Protein AF-A0A955K561-F1 (afdb_monomer)

Nearest PDB structures (foldseek):
  7ka0-assembly1_A  TM=3.454E-01  e=7.885E-04  Mycobacterium tuberculosis H37Rv
  5fwl-assembly1_E  TM=3.021E-01  e=1.052E+00  Homo sapiens
  9cc9-assembly1_L  TM=2.787E-01  e=7.084E+00  Nicotiana benthamiana

Secondary structure (DSSP, 8-state):
---SSHHHHHHHHHHHHHHHH-S-GGGGGG-HHHHHHHHHTTTS-HHHHHHHHHHHHHHHHHHHHHHHHHHHHHH-PPP--TT-SS-TTSPPPPPPPTT-----HHHHHHHHHHHHHHHTT----PPPSS--HHHHTGGGT--TT-TT-

Mean predicted aligned error: 16.38 Å

Solvent-accessible surface area (backbone atoms only — not comparable to full-atom values): 9621 Å² total; per-residue (Å²): 135,85,62,90,48,69,67,60,44,51,53,52,54,53,54,54,56,47,52,77,72,44,90,60,51,75,55,61,84,70,32,66,71,62,51,51,57,62,59,49,52,78,76,49,56,81,86,52,38,62,59,54,52,51,54,52,50,49,51,53,49,51,55,49,49,55,44,51,58,53,48,54,62,66,64,63,59,71,80,81,62,87,80,51,95,62,71,88,88,55,83,76,80,75,76,82,58,89,84,72,77,81,78,58,70,68,58,55,51,51,52,53,54,49,53,58,45,42,75,73,72,51,82,91,81,88,76,73,93,78,76,56,69,49,79,74,27,54,75,72,74,44,59,94,88,40,89,88,108

Radius of gyration: 37.67 Å; Cα contacts (8 Å, |Δi|>4): 48; chains: 1; bounding box: 82×28×82 Å

Sequence (149 aa):
MSYTNKDIARVAQELKRDLETATDKRSILKDVRLKGLFDQIKTIDPSERSIFGKELNSLKQELAQIIEESVDTAQALGPIDITAPWADNASLPGFLPASQSSLHPITQEIERISEIFYKMGFVVEDAPEIDDDYHMFTSLNFPDGHPAR

Foldseek 3Di:
DDQPDPLLVVVLVVLVVVCVVDPDLVCSLVDPSLVVLVVCLVVDDPVCSVSSVVSSVVSSVVSVVVVVVVVVVVVVPDPPPPVPPDDPPDDDPDDDPPPDDDDDPVVVVVVVVQVVVVVVVDDDDDDDPDDDPCVVAVVVPHDPPRPVD

Structure (mmCIF, N/CA/C/O backbone):
data_AF-A0A955K561-F1
#
_entry.id   AF-A0A955K561-F1
#
loop_
_atom_site.group_PDB
_atom_site.id
_atom_site.type_symbol
_atom_site.label_atom_id
_atom_site.label_alt_id
_atom_site.label_comp_id
_atom_site.label_asym_id
_atom_site.label_entity_id
_atom_site.label_seq_id
_atom_site.pdbx_PDB_ins_code
_atom_site.Cartn_x
_atom_site.Cartn_y
_atom_site.Cartn_z
_atom_site.occupancy
_atom_site.B_iso_or_equiv
_atom_site.auth_seq_id
_atom_site.auth_comp_id
_atom_site.auth_asym_id
_atom_site.auth_atom_id
_atom_site.pdbx_PDB_model_num
ATOM 1 N N . MET A 1 1 ? -32.923 0.016 42.890 1.00 52.41 1 MET A N 1
ATOM 2 C CA . MET A 1 1 ? -34.194 0.747 43.096 1.00 52.41 1 MET A CA 1
ATOM 3 C C . MET A 1 1 ? -35.251 0.161 42.174 1.00 52.41 1 MET A C 1
ATOM 5 O O . MET A 1 1 ? -34.899 -0.263 41.082 1.00 52.41 1 MET A O 1
ATOM 9 N N . SER A 1 2 ? -36.507 0.082 42.615 1.00 56.22 2 SER A N 1
ATOM 10 C CA . SER A 1 2 ? -37.617 -0.367 41.766 1.00 56.22 2 SER A CA 1
ATOM 11 C C . SER A 1 2 ? -38.224 0.858 41.091 1.00 56.22 2 SER A C 1
ATOM 13 O O . SER A 1 2 ? -38.761 1.713 41.787 1.00 56.22 2 SER A O 1
ATOM 15 N N . TYR A 1 3 ? -38.112 0.965 39.769 1.00 72.12 3 TYR A N 1
ATOM 16 C CA . TYR A 1 3 ? -38.813 2.002 39.009 1.00 72.12 3 TYR A CA 1
ATOM 17 C C . TYR A 1 3 ? -40.285 1.597 38.877 1.00 72.12 3 TYR A C 1
ATOM 19 O O . TYR A 1 3 ? -40.580 0.439 38.573 1.00 72.12 3 TYR A O 1
ATOM 27 N N . THR A 1 4 ? -41.208 2.525 39.120 1.00 68.31 4 THR A N 1
ATOM 28 C CA . THR A 1 4 ? -42.652 2.263 39.013 1.00 68.31 4 THR A CA 1
ATOM 29 C C . THR A 1 4 ? -43.067 2.178 37.545 1.00 68.31 4 THR A C 1
ATOM 31 O O . THR A 1 4 ? -43.956 1.405 37.183 1.00 68.31 4 THR A O 1
ATOM 34 N N . ASN A 1 5 ? -42.387 2.930 36.674 1.00 75.12 5 ASN A N 1
ATOM 35 C CA . ASN A 1 5 ? -42.622 2.909 35.239 1.00 75.12 5 ASN A CA 1
ATOM 36 C C . ASN A 1 5 ? -41.772 1.836 34.523 1.00 75.12 5 ASN A C 1
ATOM 38 O O . ASN A 1 5 ? -40.539 1.826 34.602 1.00 75.12 5 ASN A O 1
ATOM 42 N N . LYS A 1 6 ? -42.441 0.948 33.773 1.00 77.31 6 LYS A N 1
ATOM 43 C CA . LYS A 1 6 ? -41.812 -0.154 33.022 1.00 77.31 6 LYS A CA 1
ATOM 44 C C . LYS A 1 6 ? -40.847 0.330 31.935 1.00 77.31 6 LYS A C 1
ATOM 46 O O . LYS A 1 6 ? -39.846 -0.338 31.683 1.00 77.31 6 LYS A O 1
ATOM 51 N N . ASP A 1 7 ? -41.112 1.482 31.322 1.00 78.44 7 ASP A N 1
ATOM 52 C CA . ASP A 1 7 ? -40.250 2.035 30.276 1.00 78.44 7 ASP A CA 1
ATOM 53 C C . ASP A 1 7 ? -38.947 2.594 30.850 1.00 78.44 7 ASP A C 1
ATOM 55 O O . ASP A 1 7 ? -37.875 2.324 30.306 1.00 78.44 7 ASP A O 1
ATOM 59 N N . ILE A 1 8 ? -39.020 3.277 31.999 1.00 77.81 8 ILE A N 1
ATOM 60 C CA . ILE A 1 8 ? -37.830 3.739 32.729 1.00 77.81 8 ILE A CA 1
ATOM 61 C C . ILE A 1 8 ? -36.999 2.535 33.185 1.00 77.81 8 ILE A C 1
ATOM 63 O O . ILE A 1 8 ? -35.784 2.537 33.009 1.00 77.81 8 ILE A O 1
ATOM 67 N N . ALA A 1 9 ? -37.639 1.479 33.702 1.00 79.94 9 ALA A N 1
ATOM 68 C CA . ALA A 1 9 ? -36.943 0.268 34.137 1.00 79.94 9 ALA A CA 1
ATOM 69 C C . ALA A 1 9 ? -36.173 -0.421 32.998 1.00 79.94 9 ALA A C 1
ATOM 71 O O . ALA A 1 9 ? -35.024 -0.824 33.187 1.00 79.94 9 ALA A O 1
ATOM 72 N N . ARG A 1 10 ? -36.788 -0.530 31.813 1.00 84.12 10 ARG A N 1
ATOM 73 C CA . ARG A 1 10 ? -36.155 -1.128 30.631 1.00 84.12 10 ARG A CA 1
ATOM 74 C C . ARG A 1 10 ? -34.951 -0.310 30.170 1.00 84.12 10 ARG A C 1
ATOM 76 O O . ARG A 1 10 ? -33.861 -0.855 30.031 1.00 84.12 10 ARG A O 1
ATOM 83 N N . VAL A 1 11 ? -35.133 1.000 29.988 1.00 83.44 11 VAL A N 1
ATOM 84 C CA . VAL A 1 11 ? -34.051 1.890 29.537 1.00 83.44 11 VAL A CA 1
ATOM 85 C C . VAL A 1 11 ? -32.920 1.937 30.568 1.00 83.44 11 VAL A C 1
ATOM 87 O O . VAL A 1 11 ? -31.752 1.936 30.193 1.00 83.44 11 VAL A O 1
ATOM 90 N N . ALA A 1 12 ? -33.234 1.898 31.864 1.00 83.31 12 ALA A N 1
ATOM 91 C CA . ALA A 1 12 ? -32.231 1.826 32.921 1.00 83.31 12 ALA A CA 1
ATOM 92 C C . ALA A 1 12 ? -31.366 0.560 32.831 1.00 83.31 12 ALA A 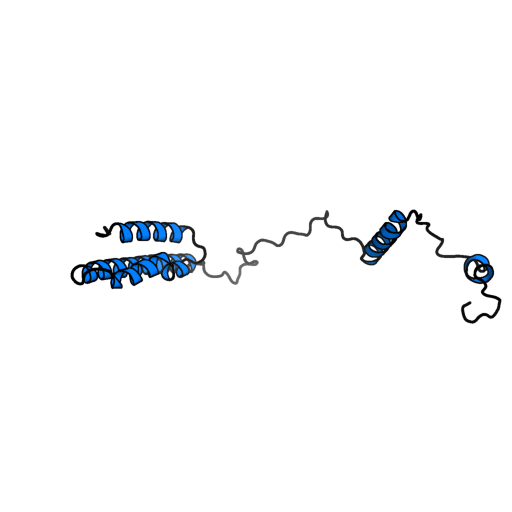C 1
ATOM 94 O O . ALA A 1 12 ? -30.151 0.644 32.996 1.00 83.31 12 ALA A O 1
ATOM 95 N N . GLN A 1 13 ? -31.963 -0.606 32.565 1.00 83.38 13 GLN A N 1
ATOM 96 C CA . GLN A 1 13 ? -31.214 -1.857 32.401 1.00 83.38 13 GLN A CA 1
ATOM 97 C C . GLN A 1 13 ? -30.333 -1.842 31.150 1.00 83.38 13 GLN A C 1
ATOM 99 O O . GLN A 1 13 ? -29.175 -2.249 31.216 1.00 83.38 13 GLN A O 1
ATOM 104 N N . GLU A 1 14 ? -30.851 -1.340 30.030 1.00 84.56 14 GLU A N 1
ATOM 105 C CA . GLU A 1 14 ? -30.087 -1.226 28.785 1.00 84.56 14 GLU A CA 1
ATOM 106 C C . GLU A 1 14 ? -28.887 -0.283 28.941 1.00 84.56 14 GLU A C 1
ATOM 108 O O . GLU A 1 14 ? -27.768 -0.662 28.607 1.00 84.56 14 GLU A O 1
ATOM 113 N N . LEU A 1 15 ? -29.086 0.906 29.522 1.00 84.75 15 LEU A N 1
ATOM 114 C CA . LEU A 1 15 ? -28.003 1.871 29.737 1.00 84.75 15 LEU A CA 1
ATOM 115 C C . LEU A 1 15 ? -26.950 1.357 30.730 1.00 84.75 15 LEU A C 1
ATOM 117 O O . LEU A 1 15 ? -25.766 1.633 30.552 1.00 84.75 15 LEU A O 1
ATOM 121 N N . LYS A 1 16 ? -27.353 0.587 31.751 1.00 83.38 16 LYS A N 1
ATOM 122 C CA . LYS A 1 16 ? -26.413 -0.060 32.683 1.00 83.38 16 LYS A CA 1
ATOM 123 C C . LYS A 1 16 ? -25.588 -1.153 32.009 1.00 83.38 16 LYS A C 1
ATOM 125 O O . LYS A 1 16 ? -24.395 -1.236 32.267 1.00 83.38 16 LYS A O 1
ATOM 130 N N . ARG A 1 17 ? -26.182 -1.941 31.109 1.00 83.50 17 ARG A N 1
ATOM 131 C CA . ARG A 1 17 ? -25.435 -2.925 30.311 1.00 83.50 17 ARG A CA 1
ATOM 132 C C . ARG A 1 17 ? -24.446 -2.240 29.369 1.00 83.50 17 ARG A C 1
ATOM 134 O O . ARG A 1 17 ? -23.301 -2.659 29.242 1.00 83.50 17 ARG A O 1
ATOM 141 N N . ASP A 1 18 ? -24.875 -1.159 28.729 1.00 82.25 18 ASP A N 1
ATOM 142 C CA . ASP A 1 18 ? -24.022 -0.437 27.791 1.00 82.25 18 ASP A CA 1
ATOM 143 C C . ASP A 1 18 ? -22.863 0.277 28.521 1.00 82.25 18 ASP A C 1
ATOM 145 O O . ASP A 1 18 ? -21.759 0.340 27.980 1.00 82.25 18 ASP A O 1
ATOM 149 N N . LEU A 1 19 ? -23.052 0.698 29.784 1.00 81.19 19 LEU A N 1
ATOM 150 C CA . LEU A 1 19 ? -21.989 1.222 30.664 1.00 81.19 19 LEU A CA 1
ATOM 151 C C . LEU A 1 19 ? -20.835 0.235 30.897 1.00 81.19 19 LEU A C 1
ATOM 153 O O . LEU A 1 19 ? -19.699 0.677 31.078 1.00 81.19 19 LEU A O 1
ATOM 157 N N . GLU A 1 20 ? -21.095 -1.074 30.890 1.00 77.31 20 GLU A N 1
ATOM 158 C CA . GLU A 1 20 ? -20.058 -2.099 31.081 1.00 77.31 20 GLU A CA 1
ATOM 159 C C . GLU A 1 20 ? -19.165 -2.258 29.844 1.00 77.31 20 GLU A C 1
ATOM 161 O O . GLU A 1 20 ? -17.981 -2.564 29.968 1.00 77.31 20 GLU A O 1
ATOM 166 N N . THR A 1 21 ? -19.716 -2.018 28.651 1.00 76.75 21 THR A N 1
ATOM 167 C CA . THR A 1 21 ? -19.030 -2.256 27.366 1.00 76.75 21 THR A CA 1
ATOM 168 C C . THR A 1 21 ? -18.479 -0.992 26.702 1.00 76.75 21 THR A C 1
ATOM 170 O O . THR A 1 21 ? -17.636 -1.083 25.809 1.00 76.75 21 THR A O 1
ATOM 173 N N . ALA A 1 22 ? -18.944 0.192 27.108 1.00 73.69 22 ALA A N 1
ATOM 174 C CA . ALA A 1 22 ? -18.592 1.449 26.460 1.00 73.69 22 ALA A CA 1
ATOM 175 C C . ALA A 1 22 ? -17.157 1.903 26.773 1.00 73.69 22 ALA A C 1
ATOM 177 O O . ALA A 1 22 ? -16.750 2.006 27.931 1.00 73.69 22 ALA A O 1
ATOM 178 N N . THR A 1 23 ? -16.422 2.270 25.721 1.00 66.69 23 THR A N 1
ATOM 179 C CA . THR A 1 23 ? -15.077 2.865 25.802 1.00 66.69 23 THR A CA 1
ATOM 180 C C . THR A 1 23 ? -15.098 4.284 26.372 1.00 66.69 23 THR A C 1
ATOM 182 O O . THR A 1 23 ? -14.219 4.645 27.147 1.00 66.69 23 THR A O 1
ATOM 185 N N . ASP A 1 24 ? -16.124 5.077 26.045 1.00 77.69 24 ASP A N 1
ATOM 186 C CA . ASP A 1 24 ? -16.377 6.390 26.646 1.00 77.69 24 ASP A CA 1
ATOM 187 C C . ASP A 1 24 ? -17.670 6.362 27.471 1.00 77.69 24 ASP A C 1
ATOM 189 O O . ASP A 1 24 ? -18.764 6.667 26.985 1.00 77.69 24 ASP A O 1
ATOM 193 N N . LYS A 1 25 ? -17.543 6.000 28.752 1.00 78.12 25 LYS A N 1
ATOM 194 C CA . LYS A 1 25 ? -18.669 5.893 29.696 1.00 78.12 25 LYS A CA 1
ATOM 195 C C . LYS A 1 25 ? -19.421 7.217 29.891 1.00 78.12 25 LYS A C 1
ATOM 197 O O . LYS A 1 25 ? -20.608 7.205 30.209 1.00 78.12 25 LYS A O 1
ATOM 202 N N . ARG A 1 26 ? -18.789 8.374 29.635 1.00 79.38 26 ARG A N 1
ATOM 203 C CA . ARG A 1 26 ? -19.431 9.701 29.758 1.00 79.38 26 ARG A CA 1
ATOM 204 C C . ARG A 1 26 ? -20.458 9.970 28.656 1.00 79.38 26 ARG A C 1
ATOM 206 O O . ARG A 1 26 ? -21.361 10.789 28.849 1.00 79.38 26 ARG A O 1
ATOM 213 N N . SER A 1 27 ? -20.348 9.290 27.515 1.00 81.06 27 SER A N 1
ATOM 214 C CA . SER A 1 27 ? -21.272 9.444 26.382 1.00 81.06 27 SER A CA 1
ATOM 215 C C . SER A 1 27 ? -22.705 8.993 26.706 1.00 81.06 27 SER A C 1
ATOM 217 O O . SER A 1 27 ? -23.662 9.532 26.147 1.00 81.06 27 SER A O 1
ATOM 219 N N . ILE A 1 28 ? -22.871 8.105 27.690 1.00 83.75 28 ILE A N 1
ATOM 220 C CA . ILE A 1 28 ? -24.153 7.496 28.070 1.00 83.75 28 ILE A CA 1
ATOM 221 C C . ILE A 1 28 ? -25.121 8.510 28.699 1.00 83.75 28 ILE A C 1
ATOM 223 O O . ILE A 1 28 ? -26.331 8.427 28.500 1.00 83.75 28 ILE A O 1
ATOM 227 N N . LEU A 1 29 ? -24.615 9.565 29.348 1.00 83.25 29 LEU A N 1
ATOM 228 C CA . LEU A 1 29 ? -25.455 10.672 29.837 1.00 83.25 29 LEU A CA 1
ATOM 229 C C . LEU A 1 29 ? -26.064 11.518 28.705 1.00 83.25 29 LEU A C 1
ATOM 231 O O . LEU A 1 29 ? -26.989 12.297 28.942 1.00 83.25 29 LEU A O 1
ATOM 235 N N . LYS A 1 30 ? -25.536 11.402 27.481 1.00 82.38 30 LYS A N 1
ATOM 236 C CA . LYS A 1 30 ? -26.017 12.111 26.286 1.00 82.38 30 LYS A CA 1
ATOM 237 C C . LYS A 1 30 ? -26.818 11.207 25.346 1.00 82.38 30 LYS A C 1
ATOM 239 O O . LYS A 1 30 ? -27.228 11.692 24.287 1.00 82.38 30 LYS A O 1
ATOM 244 N N . ASP A 1 31 ? -27.046 9.950 25.732 1.00 86.06 31 ASP A N 1
ATOM 245 C CA . ASP A 1 31 ? -27.712 8.940 24.916 1.00 86.06 31 ASP A CA 1
ATOM 246 C C . ASP A 1 31 ? -29.124 9.385 24.497 1.00 86.06 31 ASP A C 1
ATOM 248 O O . ASP A 1 31 ? -29.868 10.029 25.247 1.00 86.06 31 ASP A O 1
ATOM 252 N N . VAL A 1 32 ? -29.486 9.039 23.263 1.00 85.62 32 VAL A N 1
ATOM 253 C CA . VAL A 1 32 ? -30.776 9.361 22.647 1.00 85.62 32 VAL A CA 1
ATOM 254 C C . VAL A 1 32 ? -31.933 8.747 23.440 1.00 85.62 32 VAL A C 1
ATOM 256 O O . VAL A 1 32 ? -32.974 9.385 23.578 1.00 85.62 32 VAL A O 1
ATOM 259 N N . ARG A 1 33 ? -31.745 7.560 24.029 1.00 85.06 33 ARG A N 1
ATOM 260 C CA . ARG A 1 33 ? -32.762 6.869 24.838 1.00 85.06 33 ARG A CA 1
ATOM 261 C C . ARG A 1 33 ? -33.093 7.637 26.116 1.00 85.06 33 ARG A C 1
ATOM 263 O O . ARG A 1 33 ? -34.265 7.801 26.446 1.00 85.06 33 ARG A O 1
ATOM 270 N N . LEU A 1 34 ? -32.076 8.179 26.792 1.00 84.44 34 LEU A N 1
ATOM 271 C CA . LEU A 1 34 ? -32.266 9.009 27.984 1.00 84.44 34 LEU A CA 1
ATOM 272 C C . LEU A 1 34 ? -32.978 10.323 27.627 1.00 84.44 34 LEU A C 1
ATOM 274 O O . LEU A 1 34 ? -33.917 10.724 28.312 1.00 84.44 34 LEU A O 1
ATOM 278 N N . LYS A 1 35 ? -32.575 10.978 26.530 1.00 85.12 35 LYS A N 1
ATOM 279 C CA . LYS A 1 35 ? -33.238 12.200 26.039 1.00 85.12 35 LYS A CA 1
ATOM 280 C C . LYS A 1 35 ? -34.694 11.953 25.645 1.00 85.12 35 LYS A C 1
ATOM 282 O O . LYS A 1 35 ? -35.549 12.765 25.983 1.00 85.12 35 LYS A O 1
ATOM 287 N N . GLY A 1 36 ? -34.978 10.812 25.018 1.00 84.38 36 GLY A N 1
ATOM 288 C CA . GLY A 1 36 ? -36.335 10.401 24.661 1.00 84.38 36 GLY A CA 1
ATOM 289 C C . GLY A 1 36 ? -37.269 10.326 25.871 1.00 84.38 36 GLY A C 1
ATOM 290 O O . GLY A 1 36 ? -38.403 10.790 25.790 1.00 84.38 36 GLY A O 1
ATOM 291 N N . LEU A 1 37 ? -36.782 9.843 27.021 1.00 83.06 37 LEU A N 1
ATOM 292 C CA . LEU A 1 37 ? -37.555 9.844 28.270 1.00 83.06 37 LEU A CA 1
ATOM 293 C C . LEU A 1 37 ? -37.819 11.264 28.801 1.00 83.06 37 LEU A C 1
ATOM 295 O O . LEU A 1 37 ? -38.909 11.536 29.299 1.00 83.06 37 LEU A O 1
ATOM 299 N N . PHE A 1 38 ? -36.864 12.193 28.666 1.00 82.88 38 PHE A N 1
ATOM 300 C CA . PHE A 1 38 ? -37.083 13.599 29.041 1.00 82.88 38 PHE A CA 1
ATOM 301 C C . PHE A 1 38 ? -38.120 14.285 28.144 1.00 82.88 38 PHE A C 1
ATOM 303 O O . PHE A 1 38 ? -38.914 15.089 28.632 1.00 82.88 38 PHE A O 1
ATOM 310 N N . ASP A 1 39 ? -38.154 13.961 26.851 1.00 83.62 39 ASP A N 1
ATOM 311 C CA . ASP A 1 39 ? -39.142 14.524 25.929 1.00 83.62 39 ASP A CA 1
ATOM 312 C C . ASP A 1 39 ? -40.562 13.993 26.176 1.00 83.62 39 ASP A C 1
ATOM 314 O O . ASP A 1 39 ? -41.527 14.751 26.043 1.00 83.62 39 ASP A O 1
ATOM 318 N N . GLN A 1 40 ? -40.699 12.747 26.642 1.00 81.88 40 GLN A N 1
ATOM 319 C CA . GLN A 1 40 ? -41.98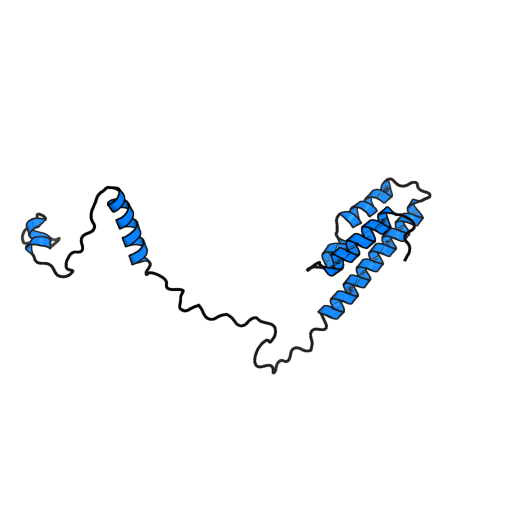7 12.155 27.031 1.00 81.88 40 GLN A CA 1
ATOM 320 C C . GLN A 1 40 ? -42.649 12.851 28.233 1.00 81.88 40 GLN A C 1
ATOM 322 O O . GLN A 1 40 ? -43.864 12.768 28.402 1.00 81.88 40 GLN A O 1
ATOM 327 N N . ILE A 1 41 ? -41.908 13.625 29.035 1.00 79.44 41 ILE A N 1
ATOM 328 C CA . ILE A 1 41 ? -42.487 14.413 30.141 1.00 79.44 41 ILE A CA 1
ATOM 329 C C . ILE A 1 41 ? -43.549 15.401 29.631 1.00 79.44 41 ILE A C 1
ATOM 331 O O . ILE A 1 41 ? -44.530 15.675 30.325 1.00 79.44 41 ILE A O 1
ATOM 335 N N . LYS A 1 42 ? -43.393 15.913 28.402 1.00 79.06 42 LYS A N 1
ATOM 336 C CA . LYS A 1 42 ? -44.322 16.880 27.793 1.00 79.06 42 LYS A CA 1
ATOM 337 C C . LYS A 1 42 ? -45.700 16.270 27.512 1.00 79.06 42 LYS A C 1
ATOM 339 O O . LYS A 1 42 ? -46.688 17.001 27.497 1.00 79.06 42 LYS A O 1
ATOM 344 N N . THR A 1 43 ? -45.768 14.954 27.310 1.00 78.00 43 THR A N 1
ATOM 345 C CA . THR A 1 43 ? -46.978 14.226 26.896 1.00 78.00 43 THR A CA 1
ATOM 346 C C . THR A 1 43 ? -47.718 13.543 28.047 1.00 78.00 43 THR A C 1
ATOM 348 O O . THR A 1 43 ? -48.851 13.120 27.858 1.00 78.00 43 THR A O 1
ATOM 351 N N . ILE A 1 44 ? -47.108 13.443 29.233 1.00 79.25 44 ILE A N 1
ATOM 352 C CA . ILE A 1 44 ? -47.704 12.797 30.417 1.00 79.25 44 ILE A CA 1
ATOM 353 C C . ILE A 1 44 ? -48.724 13.733 31.089 1.00 79.25 44 ILE A C 1
ATOM 355 O O . ILE A 1 44 ? -48.601 14.957 30.990 1.00 79.25 44 ILE A O 1
ATOM 359 N N . ASP A 1 45 ? -49.724 13.172 31.771 1.00 77.75 45 ASP A N 1
ATOM 360 C CA . ASP A 1 45 ? -50.732 13.918 32.531 1.00 77.75 45 ASP A CA 1
ATOM 361 C C . ASP A 1 45 ? -50.101 14.686 33.719 1.00 77.75 45 ASP A C 1
ATOM 363 O O . ASP A 1 45 ? -49.171 14.175 34.355 1.00 77.75 45 ASP A O 1
ATOM 367 N N . PRO A 1 46 ? -50.557 15.911 34.058 1.00 74.56 46 PRO A N 1
ATOM 368 C CA . PRO A 1 46 ? -49.990 16.710 35.150 1.00 74.56 46 PRO A CA 1
ATOM 369 C C . PRO A 1 46 ? -49.859 15.980 36.494 1.00 74.56 46 PRO A C 1
ATOM 371 O O . PRO A 1 46 ? -48.927 16.269 37.247 1.00 74.56 46 PRO A O 1
ATOM 374 N N . SER A 1 47 ? -50.758 15.034 36.778 1.00 76.25 47 SER A N 1
ATOM 375 C CA . SER A 1 47 ? -50.753 14.228 38.005 1.00 76.25 47 SER A CA 1
ATOM 376 C C . SER A 1 47 ? -49.567 13.250 38.091 1.00 76.25 47 SER A C 1
ATOM 378 O O . SER A 1 47 ? -48.988 13.068 39.162 1.00 76.25 47 SER A O 1
ATOM 380 N N . GLU A 1 48 ? -49.135 12.688 36.961 1.00 77.62 48 GLU A N 1
ATOM 381 C CA . GLU A 1 48 ? -48.078 11.669 36.887 1.00 77.62 48 GLU A CA 1
ATOM 382 C C . GLU A 1 48 ? -46.695 12.257 36.557 1.00 77.62 48 GLU A C 1
ATOM 384 O O . GLU A 1 48 ? -45.663 11.650 36.862 1.00 77.62 48 GLU A O 1
ATOM 389 N N . ARG A 1 49 ? -46.645 13.485 36.014 1.00 78.75 49 ARG A N 1
ATOM 390 C CA . ARG A 1 49 ? -45.392 14.193 35.675 1.00 78.75 49 ARG A CA 1
ATOM 391 C C . ARG A 1 49 ? -44.423 14.311 36.849 1.00 78.75 49 ARG A C 1
ATOM 393 O O . ARG A 1 49 ? -43.214 14.204 36.656 1.00 78.75 49 ARG A O 1
ATOM 400 N N . SER A 1 50 ? -44.935 14.546 38.059 1.00 78.38 50 SER A N 1
ATOM 401 C CA . SER A 1 50 ? -44.089 14.720 39.248 1.00 78.38 50 SER A CA 1
ATOM 402 C C . SER A 1 50 ? -43.367 13.425 39.633 1.00 78.38 50 SER A C 1
ATOM 404 O O . SER A 1 50 ? -42.180 13.451 39.961 1.00 78.38 50 SER A O 1
ATOM 406 N N . ILE A 1 51 ? -44.066 12.290 39.557 1.00 82.12 51 ILE A N 1
ATOM 407 C CA . ILE A 1 51 ? -43.526 10.970 39.905 1.00 82.12 51 ILE A CA 1
ATOM 408 C C . ILE A 1 51 ? -42.515 10.545 38.838 1.00 82.12 51 ILE A C 1
ATOM 410 O O . ILE A 1 51 ? -41.371 10.232 39.161 1.00 82.12 51 ILE A O 1
ATOM 414 N N . PHE A 1 52 ? -42.897 10.655 37.564 1.00 82.81 52 PHE A N 1
ATOM 415 C CA . PHE A 1 52 ? -42.041 10.307 36.433 1.00 82.81 52 PHE A CA 1
ATOM 416 C C . PHE A 1 52 ? -40.754 11.150 36.386 1.00 82.81 52 PHE A C 1
ATOM 418 O O . PHE A 1 52 ? -39.660 10.623 36.197 1.00 82.81 52 PHE A O 1
ATOM 425 N N . GLY A 1 53 ? -40.850 12.463 36.627 1.00 81.9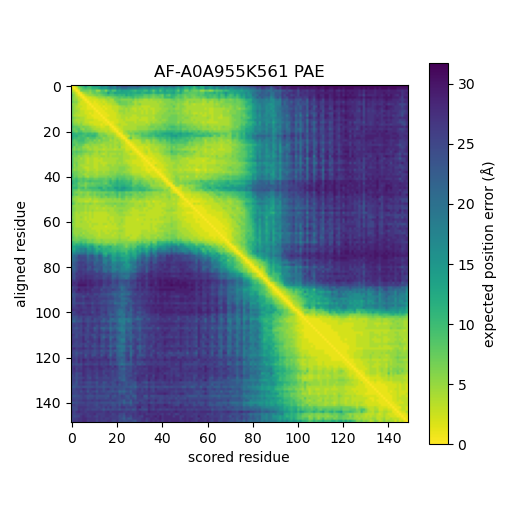4 53 GLY A N 1
ATOM 426 C CA . GLY A 1 53 ? -39.684 13.349 36.657 1.00 81.94 53 GLY A CA 1
ATOM 427 C C . GLY A 1 53 ? -38.722 13.051 37.812 1.00 81.94 53 GLY A C 1
ATOM 428 O O . GLY A 1 53 ? -37.505 13.152 37.643 1.00 81.94 53 GLY A O 1
ATOM 429 N N . LYS A 1 54 ? -39.240 12.647 38.981 1.00 84.56 54 LYS A N 1
ATOM 430 C CA . LYS A 1 54 ? -38.405 12.207 40.111 1.00 84.56 54 LYS A CA 1
ATOM 431 C C . LYS A 1 54 ? -37.662 10.914 39.789 1.00 84.56 54 LYS A C 1
ATOM 433 O O . LYS A 1 54 ? -36.462 10.841 40.042 1.00 84.56 54 LYS A O 1
ATOM 438 N N . GLU A 1 55 ? -38.343 9.934 39.198 1.00 84.38 55 GLU A N 1
ATOM 439 C CA . GLU A 1 55 ? -37.721 8.671 38.783 1.00 84.38 55 GLU A CA 1
ATOM 440 C C . GLU A 1 55 ? -36.633 8.893 37.724 1.00 84.38 55 GLU A C 1
ATOM 442 O O . GLU A 1 55 ? -35.544 8.331 37.828 1.00 84.38 55 GLU A O 1
ATOM 447 N N . LE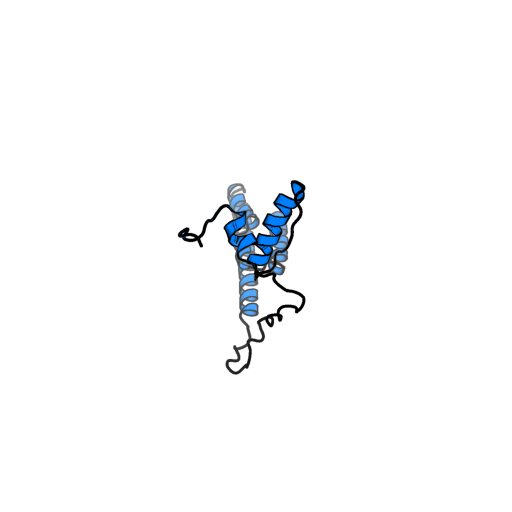U A 1 56 ? -36.875 9.774 36.749 1.00 84.50 56 LEU A N 1
ATOM 448 C CA . LEU A 1 56 ? -35.900 10.069 35.700 1.00 84.50 56 LEU A CA 1
ATOM 449 C C . LEU A 1 56 ? -34.663 10.814 36.227 1.00 84.50 56 LEU A C 1
ATOM 451 O O . LEU A 1 56 ? -33.535 10.521 35.827 1.00 84.50 56 LEU A O 1
ATOM 455 N N . ASN A 1 57 ? -34.853 11.754 37.156 1.00 86.06 57 ASN A N 1
ATOM 456 C CA . ASN A 1 57 ? -33.736 12.433 37.813 1.00 86.06 57 ASN A CA 1
ATOM 457 C C . ASN A 1 57 ? -32.922 11.474 38.690 1.00 86.06 57 ASN A C 1
ATOM 459 O O . ASN A 1 57 ? -31.695 11.552 38.684 1.00 86.06 57 ASN A O 1
ATOM 463 N N . SER A 1 58 ? -33.587 10.544 39.382 1.00 86.75 58 SER A N 1
ATOM 464 C CA . SER A 1 58 ? -32.926 9.474 40.134 1.00 86.75 58 SER A CA 1
ATOM 465 C C . SER A 1 58 ? -32.090 8.576 39.218 1.00 86.75 58 SER A C 1
ATOM 467 O O . SER A 1 58 ? -30.927 8.327 39.525 1.00 86.75 58 SER A O 1
ATOM 469 N N . LEU A 1 59 ? -32.625 8.171 38.059 1.00 85.56 59 LEU A N 1
ATOM 470 C CA . LEU A 1 59 ? -31.878 7.392 37.068 1.00 85.56 59 LEU A CA 1
ATOM 471 C C . LEU A 1 59 ? -30.637 8.146 36.571 1.00 85.56 59 LEU A C 1
ATOM 473 O O . LEU A 1 59 ? -29.553 7.576 36.480 1.00 85.56 59 LEU A O 1
ATOM 477 N N . LYS A 1 60 ? -30.775 9.442 36.267 1.00 85.81 60 LYS A N 1
ATOM 478 C CA . LYS A 1 60 ? -29.651 10.269 35.812 1.00 85.81 60 LYS A CA 1
ATOM 479 C C . LYS A 1 60 ? -28.557 10.393 36.877 1.00 85.81 60 LYS A C 1
ATOM 481 O O . LYS A 1 60 ? -27.380 10.344 36.531 1.00 85.81 60 LYS A O 1
ATOM 486 N N . GLN A 1 61 ? -28.936 10.565 38.143 1.00 86.94 61 GLN A N 1
ATOM 487 C CA . GLN A 1 61 ? -27.990 10.624 39.262 1.00 86.94 61 GLN A CA 1
ATOM 488 C C . GLN A 1 61 ? -27.271 9.289 39.464 1.00 86.94 61 GLN A C 1
ATOM 490 O O . GLN A 1 61 ? -26.056 9.280 39.622 1.00 86.94 61 GLN A O 1
ATOM 495 N N . GLU A 1 62 ? -27.993 8.172 39.380 1.00 86.62 62 GLU A N 1
ATOM 496 C CA . GLU A 1 62 ? -27.407 6.835 39.496 1.00 86.62 62 GLU A CA 1
ATOM 497 C C . GLU A 1 62 ? -26.383 6.568 38.382 1.00 86.62 62 GLU A C 1
ATOM 499 O O . GLU A 1 62 ? -25.269 6.130 38.656 1.00 86.62 62 GLU A O 1
ATOM 504 N N . LEU A 1 63 ? -26.718 6.894 37.128 1.00 85.38 63 LEU A N 1
ATOM 505 C CA . LEU A 1 63 ? -25.780 6.762 36.009 1.00 85.38 63 LEU A CA 1
ATOM 506 C C . LEU A 1 63 ? -24.552 7.666 36.189 1.00 85.38 63 LEU A C 1
ATOM 508 O O . LEU A 1 63 ? -23.442 7.242 35.883 1.00 85.38 63 LEU A O 1
ATOM 512 N N . ALA A 1 64 ? -24.730 8.890 36.694 1.00 85.88 64 ALA A N 1
ATOM 513 C CA . ALA A 1 64 ? -23.617 9.800 36.959 1.00 85.88 64 ALA A CA 1
ATOM 514 C C . ALA A 1 64 ? -22.669 9.253 38.038 1.00 85.88 64 ALA A C 1
ATOM 516 O O . ALA A 1 64 ? -21.458 9.286 37.833 1.00 85.88 64 ALA A O 1
ATOM 517 N N . GLN A 1 65 ? -23.211 8.690 39.121 1.00 86.38 65 GLN A N 1
ATOM 518 C CA . GLN A 1 65 ? -22.421 8.093 40.197 1.0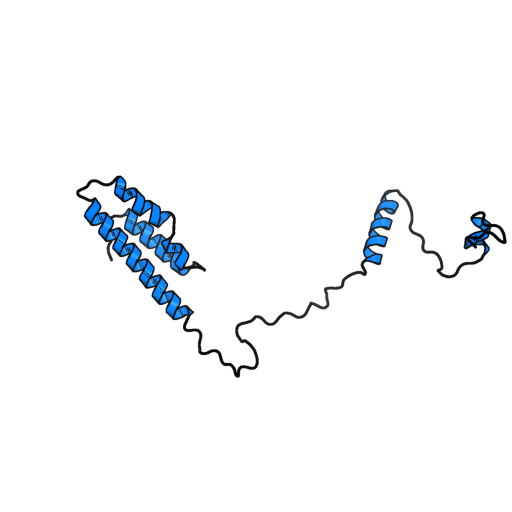0 86.38 65 GLN A CA 1
ATOM 519 C C . GLN A 1 65 ? -21.619 6.876 39.712 1.00 86.38 65 GLN A C 1
ATOM 521 O O . GLN A 1 65 ? -20.420 6.794 39.959 1.00 86.38 65 GLN A O 1
ATOM 526 N N . ILE A 1 66 ? -22.246 5.967 38.954 1.00 84.12 66 ILE A N 1
ATOM 527 C CA . ILE A 1 66 ? -21.558 4.791 38.389 1.00 84.12 66 ILE A CA 1
ATOM 528 C C . ILE A 1 66 ? -20.413 5.223 37.459 1.00 84.12 66 ILE A C 1
ATOM 530 O O . ILE A 1 66 ? -19.342 4.616 37.450 1.00 84.12 66 ILE A O 1
ATOM 534 N N . ILE A 1 67 ? -20.624 6.281 36.669 1.00 84.62 67 ILE A N 1
ATOM 535 C CA . ILE A 1 67 ? -19.582 6.826 35.795 1.00 84.62 67 ILE A CA 1
ATOM 536 C C . ILE A 1 67 ? -18.432 7.399 36.628 1.00 84.62 67 ILE A C 1
ATOM 538 O O . ILE A 1 67 ? -17.283 7.105 36.311 1.00 84.62 67 ILE A O 1
ATOM 542 N N . GLU A 1 68 ? -18.715 8.177 37.671 1.00 82.69 68 GLU A N 1
ATOM 543 C CA . GLU A 1 68 ? -17.703 8.787 38.543 1.00 82.69 68 GLU A CA 1
ATOM 544 C C . GLU A 1 68 ? -16.850 7.726 39.256 1.00 82.69 68 GLU A C 1
ATOM 546 O O . GLU A 1 68 ? -15.629 7.733 39.112 1.00 82.69 68 GLU A O 1
ATOM 551 N N . GLU A 1 69 ? -17.481 6.716 39.863 1.00 80.31 69 GLU A N 1
ATOM 552 C CA . GLU A 1 69 ? -16.790 5.577 40.492 1.00 80.31 69 GLU A CA 1
ATOM 553 C C . GLU A 1 69 ? -15.915 4.800 39.488 1.00 80.31 69 GLU A C 1
ATOM 555 O O . GLU A 1 69 ? -14.812 4.342 39.806 1.00 80.31 69 GLU A O 1
ATOM 560 N N . SER A 1 70 ? -16.374 4.677 38.238 1.00 71.56 70 SER A N 1
ATOM 561 C CA . SER A 1 70 ? -15.612 4.015 37.175 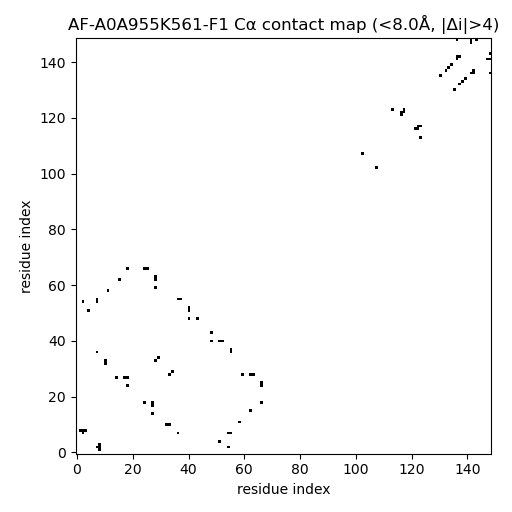1.00 71.56 70 SER A CA 1
ATOM 562 C C . SER A 1 70 ? -14.438 4.842 36.638 1.00 71.56 70 SER A C 1
ATOM 564 O O . SER A 1 70 ? -13.471 4.279 36.126 1.00 71.56 70 SER A O 1
ATOM 566 N N . VAL A 1 71 ? -14.520 6.173 36.726 1.00 67.31 71 VAL A N 1
ATOM 567 C CA . VAL A 1 71 ? -13.442 7.087 36.331 1.00 67.31 71 VAL A CA 1
ATOM 568 C C . VAL A 1 71 ? -12.379 7.127 37.418 1.00 67.31 71 VAL A C 1
ATOM 570 O O . VAL A 1 71 ? -11.205 7.041 37.077 1.00 67.31 71 VAL A O 1
ATOM 573 N N . ASP A 1 72 ? -12.763 7.164 38.693 1.00 60.50 72 ASP A N 1
ATOM 574 C CA . ASP A 1 72 ? -11.814 7.132 39.812 1.00 60.50 72 ASP A CA 1
ATOM 575 C C . ASP A 1 72 ? -11.026 5.816 39.852 1.00 60.50 72 ASP A C 1
ATOM 577 O O . ASP A 1 72 ? -9.813 5.814 40.061 1.00 60.50 72 ASP A O 1
ATOM 581 N N . THR A 1 73 ? -11.675 4.688 39.555 1.00 60.09 73 THR A N 1
ATOM 582 C CA . THR A 1 73 ? -10.984 3.391 39.433 1.00 60.09 73 THR A CA 1
ATOM 583 C C . THR A 1 73 ? -10.085 3.298 38.198 1.00 60.09 73 THR A C 1
ATOM 585 O O . THR A 1 73 ? -9.040 2.657 38.264 1.00 60.09 73 THR A O 1
ATOM 588 N N . ALA A 1 74 ? -10.434 3.959 37.089 1.00 57.09 74 ALA A N 1
ATOM 589 C CA . ALA A 1 74 ? -9.583 4.029 35.898 1.00 57.09 74 ALA A CA 1
ATOM 590 C C . ALA A 1 74 ? -8.439 5.058 36.021 1.00 57.09 74 ALA A C 1
ATOM 592 O O . ALA A 1 74 ? -7.407 4.899 35.375 1.00 57.09 74 ALA A O 1
ATOM 593 N N . GLN A 1 75 ? -8.608 6.106 36.835 1.00 54.00 75 GLN A N 1
ATOM 594 C CA . GLN A 1 75 ? -7.587 7.116 37.141 1.00 54.00 75 GLN A CA 1
ATOM 595 C C . GLN A 1 75 ? -6.667 6.719 38.293 1.00 54.00 75 GLN A C 1
ATOM 597 O O . GLN A 1 75 ? -5.593 7.304 38.416 1.00 54.00 75 GLN A O 1
ATOM 602 N N . ALA A 1 76 ? -7.007 5.679 39.058 1.00 53.00 76 ALA A N 1
ATOM 603 C CA . ALA A 1 76 ? -6.081 4.958 39.929 1.00 53.00 76 ALA A CA 1
ATOM 604 C C . ALA A 1 76 ? -5.032 4.158 39.124 1.00 53.00 76 ALA A C 1
ATOM 606 O O . ALA A 1 76 ? -4.675 3.030 39.465 1.00 53.00 76 ALA A O 1
ATOM 607 N N . LEU A 1 77 ? -4.521 4.747 38.040 1.00 56.69 77 LEU A N 1
ATOM 608 C CA . LEU A 1 77 ? -3.232 4.386 37.485 1.00 56.69 77 LEU A CA 1
ATOM 609 C C . LEU A 1 77 ? -2.229 4.537 38.628 1.00 56.69 77 LEU A C 1
ATOM 611 O O . LEU A 1 77 ? -2.160 5.590 39.269 1.00 56.69 77 LEU A O 1
ATOM 615 N N . GLY A 1 78 ? -1.502 3.459 38.923 1.00 63.41 78 GLY A N 1
ATOM 616 C CA . GLY A 1 78 ? -0.434 3.493 39.913 1.00 63.41 78 GLY A CA 1
ATOM 617 C C . GLY A 1 78 ? 0.517 4.666 39.641 1.00 63.41 78 GLY A C 1
ATOM 618 O O . GLY A 1 78 ? 0.616 5.117 38.494 1.00 63.41 78 GLY A O 1
ATOM 619 N N . PRO A 1 79 ? 1.190 5.198 40.677 1.00 63.62 79 PRO A N 1
ATOM 620 C CA . PRO A 1 79 ? 2.134 6.294 40.502 1.00 63.62 79 PRO A CA 1
ATOM 621 C C . PRO A 1 79 ? 3.088 5.971 39.351 1.00 63.62 79 PRO A C 1
ATOM 623 O O . PRO A 1 79 ? 3.656 4.881 39.306 1.00 63.62 79 PRO A O 1
ATOM 626 N N . ILE A 1 80 ? 3.214 6.906 38.404 1.00 60.88 80 ILE A N 1
ATOM 627 C CA . ILE A 1 80 ? 4.121 6.768 37.264 1.00 60.88 80 ILE A CA 1
ATOM 628 C C . ILE A 1 80 ? 5.526 6.623 37.841 1.00 60.88 80 ILE A C 1
ATOM 630 O O . ILE A 1 80 ? 6.067 7.571 38.416 1.00 60.88 80 ILE A O 1
ATOM 634 N N . ASP A 1 81 ? 6.094 5.428 37.716 1.00 65.56 81 ASP A N 1
ATOM 635 C CA . ASP A 1 81 ? 7.465 5.164 38.115 1.00 65.56 81 ASP A CA 1
ATOM 636 C C . ASP A 1 81 ? 8.401 5.865 37.123 1.00 65.56 81 ASP A C 1
ATOM 638 O O . ASP A 1 81 ? 8.717 5.359 36.050 1.00 65.56 81 ASP A O 1
ATOM 642 N N . ILE A 1 82 ? 8.821 7.078 37.480 1.00 63.66 82 ILE A N 1
ATOM 643 C CA . ILE A 1 82 ? 9.775 7.886 36.707 1.00 63.66 82 ILE A CA 1
ATOM 644 C C . ILE A 1 82 ? 11.176 7.257 36.637 1.00 63.66 82 ILE A C 1
ATOM 646 O O . ILE A 1 82 ? 12.020 7.731 35.879 1.00 63.66 82 ILE A O 1
ATOM 650 N N . THR A 1 83 ? 11.434 6.221 37.440 1.00 69.25 83 THR A N 1
ATOM 651 C CA . THR A 1 83 ? 12.656 5.411 37.427 1.00 69.25 83 THR A CA 1
ATOM 652 C C . THR A 1 83 ? 12.519 4.134 36.597 1.00 69.25 83 THR A C 1
ATOM 654 O O . THR A 1 83 ? 13.526 3.453 36.388 1.00 69.25 83 THR A O 1
ATOM 657 N N . ALA A 1 84 ? 11.325 3.821 36.080 1.00 61.59 84 ALA A N 1
ATOM 658 C CA . ALA A 1 84 ? 11.128 2.669 35.215 1.00 61.59 84 ALA A CA 1
ATOM 659 C C . ALA A 1 84 ? 11.878 2.875 33.884 1.00 61.59 84 ALA A C 1
ATOM 661 O O . ALA A 1 84 ? 11.685 3.889 33.207 1.00 61.59 84 ALA A O 1
ATOM 662 N N . PRO A 1 85 ? 12.738 1.925 33.478 1.00 64.38 85 PRO A N 1
ATOM 663 C CA . PRO A 1 85 ? 13.559 2.072 32.281 1.00 64.38 85 PRO A CA 1
ATOM 664 C C . PRO A 1 85 ? 12.742 2.106 30.978 1.00 64.38 85 PRO A C 1
ATOM 666 O O . PRO A 1 85 ? 13.257 2.589 29.971 1.00 64.38 85 PRO A O 1
ATOM 669 N N . TRP A 1 86 ? 11.477 1.663 30.990 1.00 59.34 86 TRP A N 1
ATOM 670 C CA . TRP A 1 86 ? 10.556 1.729 29.853 1.00 59.34 86 TRP A CA 1
ATOM 671 C C . TRP A 1 86 ? 9.107 1.916 30.319 1.00 59.34 86 TRP A C 1
ATOM 673 O O . TRP A 1 86 ? 8.733 1.497 31.409 1.00 59.34 86 TRP A O 1
ATOM 683 N N . ALA A 1 87 ? 8.282 2.558 29.486 1.00 61.59 87 ALA A N 1
ATOM 684 C CA . ALA A 1 87 ? 6.848 2.660 29.722 1.00 61.59 87 ALA A CA 1
ATOM 685 C C . ALA A 1 87 ? 6.201 1.275 29.549 1.00 61.59 87 ALA A C 1
ATOM 687 O O . ALA A 1 87 ? 5.948 0.853 28.422 1.00 61.59 87 ALA A O 1
ATOM 688 N N . ASP A 1 88 ? 5.898 0.597 30.656 1.00 59.34 88 ASP A N 1
ATOM 689 C CA . ASP A 1 88 ? 5.270 -0.738 30.676 1.00 59.34 88 ASP A CA 1
ATOM 690 C C . ASP A 1 88 ? 3.920 -0.809 29.925 1.00 59.34 88 ASP A C 1
ATOM 692 O O . ASP A 1 88 ? 3.439 -1.888 29.586 1.00 59.34 88 ASP A O 1
ATOM 696 N N . ASN A 1 89 ? 3.312 0.344 29.619 1.00 62.66 89 ASN A N 1
ATOM 697 C CA . ASN A 1 89 ? 1.994 0.461 28.988 1.00 62.66 89 ASN A CA 1
ATOM 698 C C . ASN A 1 89 ? 2.016 0.607 27.453 1.00 62.66 89 ASN A C 1
ATOM 700 O O . ASN A 1 89 ? 0.974 0.887 26.859 1.00 62.66 89 ASN A O 1
ATOM 704 N N . ALA A 1 90 ? 3.166 0.449 26.792 1.00 70.06 90 ALA A N 1
ATOM 705 C CA . ALA A 1 90 ? 3.251 0.496 25.333 1.00 70.06 90 ALA A CA 1
ATOM 706 C C . ALA A 1 90 ? 3.618 -0.875 24.758 1.00 70.06 90 ALA A C 1
ATOM 708 O O . ALA A 1 90 ? 4.570 -1.518 25.197 1.00 70.06 90 ALA A O 1
ATOM 709 N N . SER A 1 91 ? 2.890 -1.318 23.728 1.00 73.06 91 SER A N 1
ATOM 710 C CA . SER A 1 91 ? 3.315 -2.474 22.940 1.00 73.06 91 SER A CA 1
ATOM 711 C C . SER A 1 91 ? 4.685 -2.183 22.331 1.00 73.06 91 SER A C 1
ATOM 713 O O . SER A 1 91 ? 4.846 -1.165 21.651 1.00 73.06 91 SER A O 1
ATOM 715 N N . LEU A 1 92 ? 5.650 -3.081 22.540 1.00 75.69 92 LEU A N 1
ATOM 716 C CA . LEU A 1 92 ? 6.944 -3.020 21.865 1.00 75.69 92 LEU A CA 1
ATOM 717 C C . LEU A 1 92 ? 6.707 -2.912 20.347 1.00 75.69 92 LEU A C 1
ATOM 719 O O . LEU A 1 92 ? 5.944 -3.722 19.808 1.00 75.69 92 LEU A O 1
ATOM 723 N N . PRO A 1 93 ? 7.317 -1.938 19.646 1.00 74.56 93 PRO A N 1
ATOM 724 C CA . PRO A 1 93 ? 7.227 -1.893 18.197 1.00 74.56 93 PRO A CA 1
ATOM 725 C C . PRO A 1 93 ? 7.826 -3.189 17.649 1.00 74.56 93 PRO A C 1
ATOM 727 O O . PRO A 1 93 ? 8.968 -3.538 17.951 1.00 74.56 93 PRO A O 1
ATOM 730 N N . GLY A 1 94 ? 7.030 -3.931 16.881 1.00 78.62 94 GLY A N 1
ATOM 731 C CA . GLY A 1 94 ? 7.513 -5.130 16.214 1.00 78.62 94 GLY A CA 1
ATOM 732 C C . GLY A 1 94 ? 8.643 -4.765 15.257 1.00 78.62 94 GLY A C 1
ATOM 733 O O . GLY A 1 94 ? 8.559 -3.764 14.543 1.00 78.62 94 GLY A O 1
ATOM 734 N N . PHE A 1 95 ? 9.700 -5.573 15.229 1.00 78.56 95 PHE A N 1
ATOM 735 C CA . PHE A 1 95 ? 10.682 -5.468 14.158 1.00 78.56 95 PHE A CA 1
ATOM 736 C C . PHE A 1 95 ? 9.989 -5.726 12.819 1.00 78.56 95 PHE A C 1
ATOM 738 O O . PHE A 1 95 ? 9.116 -6.595 12.727 1.00 78.56 95 PHE A O 1
ATOM 745 N N . LEU A 1 96 ? 10.378 -4.976 11.785 1.00 78.31 96 LEU A N 1
ATOM 746 C CA . LEU A 1 96 ? 9.916 -5.260 10.431 1.00 78.31 96 LEU A CA 1
ATOM 747 C C . LEU A 1 96 ? 10.265 -6.717 10.100 1.00 78.31 96 LEU A C 1
ATOM 749 O O . LEU A 1 96 ? 11.411 -7.132 10.311 1.00 78.31 96 LEU A O 1
ATOM 753 N N . PRO A 1 97 ? 9.297 -7.517 9.629 1.00 80.88 97 PRO A N 1
ATOM 754 C CA . PRO A 1 97 ? 9.571 -8.899 9.291 1.00 80.88 97 PRO A CA 1
ATOM 755 C C . PRO A 1 97 ? 10.576 -8.932 8.139 1.00 80.88 97 PRO A C 1
ATOM 757 O O . PRO A 1 97 ? 10.422 -8.208 7.157 1.00 80.88 97 PRO A O 1
ATOM 760 N N . ALA A 1 98 ? 11.573 -9.816 8.218 1.00 77.31 98 ALA A N 1
ATOM 761 C CA . ALA A 1 98 ? 12.579 -9.987 7.162 1.00 77.31 98 ALA A CA 1
ATOM 762 C C . ALA A 1 98 ? 11.979 -10.384 5.794 1.00 77.31 98 ALA A C 1
ATOM 764 O O . ALA A 1 98 ? 12.668 -10.356 4.781 1.00 77.31 98 ALA A O 1
ATOM 765 N N . SER A 1 99 ? 10.694 -10.751 5.760 1.00 79.12 99 SER A N 1
ATOM 766 C CA . SER A 1 99 ? 9.929 -11.035 4.546 1.00 79.12 99 SER A CA 1
ATOM 767 C C . SER A 1 99 ? 9.426 -9.787 3.811 1.00 79.12 99 SER A C 1
ATOM 769 O O . SER A 1 99 ? 8.929 -9.916 2.697 1.00 79.12 99 SER A O 1
ATOM 771 N N . GLN A 1 100 ? 9.491 -8.594 4.411 1.00 78.50 100 GLN A N 1
ATOM 772 C CA . GLN A 1 100 ? 9.159 -7.348 3.720 1.00 78.50 100 GLN A CA 1
ATOM 773 C C . GLN A 1 100 ? 10.401 -6.812 3.006 1.00 78.50 100 GLN A C 1
ATOM 775 O O . GLN A 1 100 ? 11.223 -6.111 3.590 1.00 78.50 100 GLN A O 1
ATOM 780 N N . SER A 1 101 ? 10.521 -7.147 1.722 1.00 79.44 101 SER A N 1
ATOM 781 C CA . SER A 1 101 ? 11.438 -6.489 0.792 1.00 79.44 101 SER A CA 1
ATOM 782 C C . SER A 1 101 ? 10.678 -5.503 -0.087 1.00 79.44 101 SER A C 1
ATOM 784 O O . SER A 1 101 ? 9.544 -5.772 -0.485 1.00 79.44 101 SER A O 1
ATOM 786 N N . SER A 1 102 ? 11.331 -4.408 -0.457 1.00 86.88 102 SER A N 1
ATOM 787 C CA . SER A 1 102 ? 10.811 -3.450 -1.432 1.00 86.88 102 SER A CA 1
ATOM 788 C C . SER A 1 102 ? 11.668 -3.481 -2.691 1.00 86.88 102 SER A C 1
ATOM 790 O O . SER A 1 102 ? 12.893 -3.546 -2.602 1.00 86.88 102 SER A O 1
ATOM 792 N N . LEU A 1 103 ? 11.035 -3.402 -3.861 1.00 91.56 103 LEU A N 1
ATOM 793 C CA . LEU A 1 103 ? 11.740 -3.185 -5.125 1.00 91.56 103 LEU A CA 1
ATOM 794 C C . LEU A 1 103 ? 12.156 -1.718 -5.251 1.00 91.56 103 LEU A C 1
ATOM 796 O O . LEU A 1 103 ? 11.440 -0.825 -4.788 1.00 91.56 103 LEU A O 1
ATOM 800 N N . HIS A 1 104 ? 13.284 -1.459 -5.915 1.00 95.81 104 HIS A N 1
ATOM 801 C CA . HIS A 1 104 ? 13.694 -0.093 -6.223 1.00 95.81 104 HIS A CA 1
ATOM 802 C C . HIS A 1 104 ? 12.642 0.578 -7.131 1.00 95.81 104 HIS A C 1
ATOM 804 O O . HIS A 1 104 ? 12.178 -0.064 -8.076 1.00 95.81 104 HIS A O 1
ATOM 810 N N . PRO A 1 105 ? 12.268 1.853 -6.909 1.00 95.56 105 PRO A N 1
ATOM 811 C CA . PRO A 1 105 ? 11.212 2.509 -7.687 1.00 95.56 105 PRO A CA 1
ATOM 812 C C . PRO A 1 105 ? 11.446 2.494 -9.205 1.00 95.56 105 PRO A C 1
ATOM 814 O O . PRO A 1 105 ? 10.512 2.287 -9.968 1.00 95.56 105 PRO A O 1
ATOM 817 N N . ILE A 1 106 ? 12.701 2.643 -9.647 1.00 97.00 106 ILE A N 1
ATOM 818 C CA . ILE A 1 106 ? 13.058 2.566 -11.077 1.00 97.00 106 ILE A CA 1
ATOM 819 C C . ILE A 1 106 ? 12.731 1.184 -11.658 1.00 97.00 106 ILE A C 1
ATOM 821 O O . ILE A 1 106 ? 12.171 1.104 -12.744 1.00 97.00 106 ILE A O 1
ATOM 825 N N . THR A 1 107 ? 13.025 0.103 -10.930 1.00 95.81 107 THR A N 1
ATOM 826 C CA . THR A 1 107 ? 12.714 -1.263 -11.374 1.00 95.81 107 THR A CA 1
ATOM 827 C C . THR A 1 107 ? 11.210 -1.451 -11.543 1.00 95.81 107 THR A C 1
ATOM 829 O O . THR A 1 107 ? 10.778 -1.993 -12.554 1.00 95.81 107 THR A O 1
ATOM 832 N N . GLN A 1 108 ? 10.411 -0.928 -10.606 1.00 96.56 108 GLN A N 1
ATOM 833 C CA . GLN A 1 108 ? 8.948 -1.005 -10.678 1.00 96.56 108 GLN A CA 1
ATOM 834 C C . GLN A 1 108 ? 8.399 -0.299 -11.928 1.00 96.56 108 GLN A C 1
ATOM 836 O O . GLN A 1 108 ? 7.507 -0.821 -12.594 1.00 96.56 108 GLN A O 1
ATOM 841 N N . GLU A 1 109 ? 8.938 0.873 -12.276 1.00 97.31 109 GLU A N 1
ATOM 842 C CA . GLU A 1 109 ? 8.502 1.597 -13.475 1.00 97.31 109 GLU A CA 1
ATOM 843 C C . GLU A 1 109 ? 8.981 0.933 -14.775 1.00 97.31 109 GLU A C 1
ATOM 845 O O . GLU A 1 109 ? 8.222 0.876 -15.743 1.00 97.31 109 GLU A O 1
ATOM 850 N N . ILE A 1 110 ? 10.193 0.366 -14.804 1.00 96.19 110 ILE A N 1
ATOM 851 C CA . ILE A 1 110 ? 10.685 -0.411 -15.954 1.00 96.19 110 ILE A CA 1
ATOM 852 C C . ILE A 1 110 ? 9.793 -1.631 -16.202 1.00 96.19 110 ILE A C 1
ATOM 854 O O . ILE A 1 110 ? 9.368 -1.851 -17.337 1.00 96.19 110 ILE A O 1
ATOM 858 N N . GLU A 1 111 ? 9.464 -2.402 -15.161 1.00 95.50 111 GLU A N 1
ATOM 859 C CA . GLU A 1 111 ? 8.559 -3.553 -15.269 1.00 95.50 111 GLU A CA 1
ATOM 860 C C . GLU A 1 111 ? 7.177 -3.128 -15.773 1.00 95.50 111 GLU A C 1
ATOM 862 O O . GLU A 1 111 ? 6.624 -3.748 -16.682 1.00 95.50 111 GLU A O 1
ATOM 867 N N . ARG A 1 112 ? 6.647 -2.018 -15.248 1.00 96.81 112 ARG A N 1
ATOM 868 C CA . ARG A 1 112 ? 5.348 -1.480 -15.659 1.00 96.81 112 ARG A CA 1
ATOM 869 C C . ARG A 1 112 ? 5.313 -1.101 -17.137 1.00 96.81 112 ARG A C 1
ATOM 871 O O . ARG A 1 112 ? 4.360 -1.445 -17.836 1.00 96.81 112 ARG A O 1
ATOM 878 N N . ILE A 1 113 ? 6.316 -0.366 -17.613 1.00 96.94 113 ILE A N 1
ATOM 879 C CA . ILE A 1 113 ? 6.410 0.030 -19.024 1.00 96.94 113 ILE A CA 1
ATOM 880 C C . ILE A 1 113 ? 6.574 -1.217 -19.896 1.00 96.94 113 ILE A C 1
ATOM 882 O O . ILE A 1 113 ? 5.863 -1.366 -20.891 1.00 96.94 113 ILE A O 1
ATOM 886 N N . SER A 1 114 ? 7.443 -2.142 -19.486 1.00 96.56 114 SER A N 1
ATOM 887 C CA . SER A 1 114 ? 7.674 -3.406 -20.190 1.00 96.56 114 SER A CA 1
ATOM 888 C C . SER A 1 114 ? 6.383 -4.213 -20.353 1.00 96.56 114 SER A C 1
ATOM 890 O O . SER A 1 114 ? 6.098 -4.703 -21.444 1.00 96.56 114 SER A O 1
ATOM 892 N N . GLU A 1 115 ? 5.544 -4.288 -19.314 1.00 97.19 115 GLU A N 1
ATOM 893 C CA . GLU A 1 115 ? 4.261 -5.001 -19.355 1.00 97.19 115 GLU A CA 1
ATOM 894 C C . GLU A 1 115 ? 3.288 -4.409 -20.392 1.00 97.19 115 GLU A C 1
ATOM 896 O O . GLU A 1 115 ? 2.558 -5.143 -21.065 1.00 97.19 115 GLU A O 1
ATOM 901 N N . ILE A 1 116 ? 3.276 -3.082 -20.551 1.00 97.50 116 ILE A N 1
ATOM 902 C CA . ILE A 1 116 ? 2.420 -2.398 -21.532 1.00 97.50 116 ILE A CA 1
ATOM 903 C C . ILE A 1 116 ? 2.802 -2.814 -22.956 1.00 97.50 116 ILE A C 1
ATOM 905 O O . ILE A 1 116 ? 1.928 -3.192 -23.737 1.00 97.50 116 ILE A O 1
ATOM 909 N N . PHE A 1 117 ? 4.092 -2.775 -23.288 1.00 97.62 117 PHE A N 1
ATOM 910 C CA . PHE A 1 117 ? 4.580 -3.141 -24.621 1.00 97.62 117 PHE A CA 1
ATOM 911 C C . PHE A 1 117 ? 4.511 -4.647 -24.874 1.00 97.62 117 PHE A C 1
ATOM 913 O O . PHE A 1 117 ? 4.158 -5.070 -25.976 1.00 97.62 117 PHE A O 1
ATOM 920 N N . TYR A 1 118 ? 4.732 -5.461 -23.844 1.00 97.25 118 TYR A N 1
ATOM 921 C CA . TYR A 1 118 ? 4.5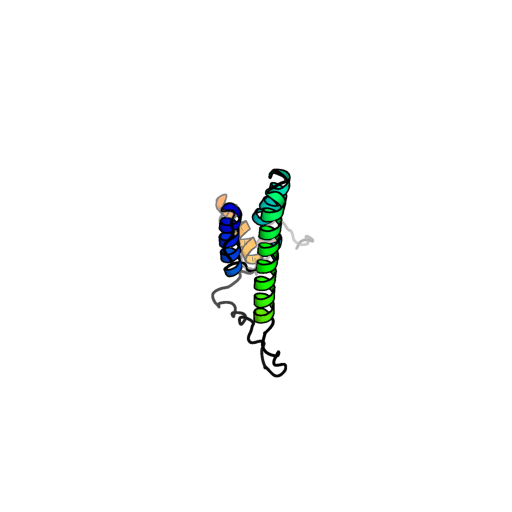53 -6.906 -23.932 1.00 97.25 118 TYR A CA 1
ATOM 922 C C . TYR A 1 118 ? 3.121 -7.276 -24.345 1.00 97.25 118 TYR A C 1
ATOM 924 O O . TYR A 1 118 ? 2.914 -8.095 -25.239 1.00 97.25 118 TYR A O 1
ATOM 932 N N . LYS A 1 119 ? 2.110 -6.596 -23.785 1.00 97.50 119 LYS A N 1
ATOM 933 C CA . LYS A 1 119 ? 0.698 -6.775 -24.180 1.00 97.50 119 LYS A CA 1
ATOM 934 C C . LYS A 1 119 ? 0.409 -6.378 -25.631 1.00 97.50 119 LYS A C 1
ATOM 936 O O . LYS A 1 119 ? -0.571 -6.851 -26.199 1.00 97.50 119 LYS A O 1
ATOM 941 N N . MET A 1 120 ? 1.244 -5.533 -26.233 1.00 97.62 120 MET A N 1
ATOM 942 C CA . MET A 1 120 ? 1.163 -5.167 -27.652 1.00 97.62 120 MET A CA 1
ATOM 943 C C . MET A 1 120 ? 1.912 -6.154 -28.568 1.00 97.62 120 MET A C 1
ATOM 945 O O . MET A 1 120 ? 1.866 -5.994 -29.785 1.00 97.62 120 MET A O 1
ATOM 949 N N . GLY A 1 121 ? 2.573 -7.173 -28.006 1.00 97.62 121 GLY A N 1
ATOM 950 C CA . GLY A 1 121 ? 3.321 -8.191 -28.747 1.00 97.62 121 GLY A CA 1
ATOM 951 C C . GLY A 1 121 ? 4.806 -7.878 -28.948 1.00 97.62 121 GLY A C 1
ATOM 952 O O . GLY A 1 121 ? 5.449 -8.540 -29.760 1.00 97.62 121 GLY A O 1
ATOM 953 N N . PHE A 1 122 ? 5.357 -6.889 -28.241 1.00 97.81 122 PHE A N 1
ATOM 954 C CA . PHE A 1 122 ? 6.796 -6.614 -28.248 1.00 97.81 122 PHE A CA 1
ATOM 955 C C . PHE A 1 122 ? 7.549 -7.549 -27.292 1.00 97.81 122 PHE A C 1
ATOM 957 O O . PHE A 1 122 ? 6.984 -8.066 -26.327 1.00 97.81 122 PHE A O 1
ATOM 964 N N . VAL A 1 123 ? 8.844 -7.730 -27.551 1.00 96.25 123 VAL A N 1
ATOM 965 C CA . VAL A 1 123 ? 9.776 -8.480 -26.698 1.00 96.25 123 VAL A CA 1
ATOM 966 C C . VAL A 1 123 ? 10.775 -7.501 -26.089 1.00 96.25 123 VAL A C 1
ATOM 968 O O . VAL A 1 123 ? 11.182 -6.545 -26.749 1.00 96.25 123 VAL A O 1
ATOM 971 N N . VAL A 1 124 ? 11.120 -7.720 -24.821 1.00 94.12 124 VAL A N 1
ATOM 972 C CA . VAL A 1 124 ? 12.140 -6.945 -24.109 1.00 94.12 124 VAL A CA 1
ATOM 973 C C . VAL A 1 124 ? 13.489 -7.613 -24.340 1.00 94.12 124 VAL A C 1
ATOM 975 O O . VAL A 1 124 ? 13.627 -8.805 -24.080 1.00 94.12 124 VAL A O 1
ATOM 978 N N . GLU A 1 125 ? 14.455 -6.839 -24.819 1.00 93.94 125 GLU A N 1
ATOM 979 C CA . GLU A 1 125 ? 15.831 -7.269 -25.062 1.00 93.94 125 GLU A CA 1
ATOM 980 C C . GLU A 1 125 ? 16.773 -6.333 -24.301 1.00 93.94 125 GLU A C 1
ATOM 982 O O . GLU A 1 125 ? 16.611 -5.111 -24.363 1.00 93.94 125 GLU A O 1
ATOM 987 N N . ASP A 1 126 ? 17.753 -6.907 -23.605 1.00 91.38 126 ASP A N 1
ATOM 988 C CA . ASP A 1 126 ? 18.799 -6.149 -22.919 1.00 91.38 126 ASP A CA 1
ATOM 989 C C . ASP A 1 126 ? 20.007 -5.966 -23.843 1.00 91.38 126 ASP A C 1
ATOM 991 O O . ASP A 1 126 ? 20.475 -6.907 -24.489 1.00 91.38 126 ASP A O 1
ATOM 995 N N . ALA A 1 127 ? 20.535 -4.745 -23.881 1.00 90.19 127 ALA A N 1
ATOM 996 C CA . ALA A 1 127 ? 21.731 -4.394 -24.636 1.00 90.19 127 ALA A CA 1
ATOM 997 C C . ALA A 1 127 ? 22.953 -4.278 -23.705 1.00 90.19 127 ALA A C 1
ATOM 999 O O . ALA A 1 127 ? 22.799 -3.982 -22.516 1.00 90.19 127 ALA A O 1
ATOM 1000 N N . PRO A 1 128 ? 24.178 -4.494 -24.216 1.00 92.88 128 PRO A N 1
ATOM 1001 C CA . PRO A 1 128 ? 25.385 -4.225 -23.446 1.00 92.88 128 PRO A CA 1
ATOM 1002 C C . PRO A 1 128 ? 25.500 -2.730 -23.106 1.00 92.88 128 PRO A C 1
ATOM 1004 O O . PRO A 1 128 ? 25.226 -1.870 -23.936 1.00 92.88 128 PRO A O 1
ATOM 1007 N N . GLU A 1 129 ? 25.951 -2.412 -21.888 1.00 93.44 129 GLU A N 1
ATOM 1008 C CA . GLU A 1 129 ? 26.157 -1.014 -21.463 1.00 93.44 129 GLU A CA 1
ATOM 1009 C C . GLU A 1 129 ? 27.352 -0.348 -22.167 1.00 93.44 129 GLU A C 1
ATOM 1011 O O . GLU A 1 129 ? 27.401 0.873 -22.300 1.00 93.44 129 GLU A O 1
ATOM 1016 N N . ILE A 1 130 ? 28.326 -1.152 -22.603 1.00 94.56 130 ILE A N 1
ATOM 1017 C CA . ILE A 1 130 ? 29.466 -0.709 -23.409 1.00 94.56 130 ILE A CA 1
ATOM 1018 C C . ILE A 1 130 ? 29.235 -1.207 -24.830 1.00 94.56 130 ILE A C 1
ATOM 1020 O O . ILE A 1 130 ? 29.225 -2.416 -25.062 1.00 94.56 130 ILE A O 1
ATOM 1024 N N . ASP A 1 131 ? 29.095 -0.270 -25.761 1.00 92.69 131 ASP A N 1
ATOM 1025 C CA . ASP A 1 131 ? 28.815 -0.546 -27.168 1.00 92.69 131 ASP A CA 1
ATOM 1026 C C . ASP A 1 131 ? 29.862 0.115 -28.086 1.00 92.69 131 ASP A C 1
ATOM 1028 O O . ASP A 1 131 ? 30.697 0.908 -27.636 1.00 92.69 131 ASP A O 1
ATOM 1032 N N . ASP A 1 132 ? 29.860 -0.249 -29.367 1.00 93.12 132 ASP A N 1
ATOM 1033 C CA . ASP A 1 132 ? 30.778 0.277 -30.371 1.00 93.12 132 ASP A CA 1
ATOM 1034 C C . ASP A 1 132 ? 30.242 1.526 -31.099 1.00 93.12 132 ASP A C 1
ATOM 1036 O O . ASP A 1 132 ? 29.069 1.904 -31.040 1.00 93.12 132 ASP A O 1
ATOM 1040 N N . ASP A 1 133 ? 31.150 2.188 -31.818 1.00 92.50 133 ASP A N 1
ATOM 1041 C CA . ASP A 1 133 ? 30.866 3.410 -32.574 1.00 92.50 133 ASP A CA 1
ATOM 1042 C C . ASP A 1 133 ? 29.794 3.223 -33.664 1.00 92.50 133 ASP A C 1
ATOM 1044 O O . ASP A 1 133 ? 29.070 4.152 -34.044 1.00 92.50 133 ASP A O 1
ATOM 1048 N N . TYR A 1 134 ? 29.688 2.007 -34.194 1.00 93.06 134 TYR A N 1
ATOM 1049 C CA . TYR A 1 134 ? 28.791 1.712 -35.292 1.00 93.06 134 TYR A CA 1
ATOM 1050 C C . TYR A 1 134 ? 27.338 1.606 -34.816 1.00 93.06 134 TYR A C 1
ATOM 1052 O O . TYR A 1 134 ? 26.458 2.236 -35.416 1.00 93.06 134 TYR A O 1
ATOM 1060 N N . HIS A 1 135 ? 27.079 0.864 -33.738 1.00 92.38 135 HIS A N 1
ATOM 1061 C CA . HIS A 1 135 ? 25.732 0.655 -33.200 1.00 92.38 135 HIS A CA 1
ATOM 1062 C C . HIS A 1 135 ? 25.175 1.917 -32.528 1.00 92.38 135 HIS A C 1
ATOM 1064 O O . HIS A 1 135 ? 23.987 2.203 -32.668 1.00 92.38 135 HIS A O 1
ATOM 1070 N N . MET A 1 136 ? 26.031 2.724 -31.890 1.00 91.56 136 MET A N 1
ATOM 1071 C CA . MET A 1 136 ? 25.598 3.958 -31.223 1.00 91.56 136 MET A CA 1
ATOM 1072 C C . MET A 1 136 ? 25.410 5.149 -32.169 1.00 91.56 136 MET A C 1
ATOM 1074 O O . MET A 1 136 ? 24.544 5.988 -31.921 1.00 91.56 136 MET A O 1
ATOM 1078 N N . PHE A 1 137 ? 26.191 5.245 -33.255 1.00 94.19 137 PHE A N 1
ATOM 1079 C CA . PHE A 1 137 ? 26.208 6.454 -34.088 1.00 94.19 137 PHE A CA 1
ATOM 1080 C C . PHE A 1 137 ? 26.044 6.181 -35.578 1.00 94.19 137 PHE A C 1
ATOM 1082 O O . PHE A 1 137 ? 25.087 6.651 -36.199 1.00 94.19 137 PHE A O 1
ATOM 1089 N N . THR A 1 138 ? 26.975 5.432 -36.171 1.00 93.50 138 THR A N 1
ATOM 1090 C CA . THR A 1 138 ? 27.058 5.316 -37.636 1.00 93.50 138 THR A CA 1
ATOM 1091 C C . THR A 1 138 ? 25.787 4.703 -38.235 1.00 93.50 138 THR A C 1
ATOM 1093 O O . THR A 1 138 ? 25.277 5.199 -39.240 1.00 93.50 138 THR A O 1
ATOM 1096 N N . SER A 1 139 ? 25.231 3.667 -37.600 1.00 94.88 139 SER A N 1
ATOM 1097 C CA . SER A 1 139 ? 23.996 2.996 -38.039 1.00 94.88 139 SER A CA 1
ATOM 1098 C C . SER A 1 139 ? 22.727 3.835 -37.831 1.00 94.88 139 SER A C 1
ATOM 1100 O O . SER A 1 139 ? 21.755 3.668 -38.568 1.00 94.88 139 SER A O 1
ATOM 1102 N N . LEU A 1 140 ? 22.752 4.784 -36.890 1.00 94.38 140 LEU A N 1
ATOM 1103 C CA . LEU A 1 140 ? 21.647 5.694 -36.568 1.00 94.38 140 LEU A CA 1
ATOM 1104 C C . LEU A 1 140 ? 21.717 7.024 -37.341 1.00 94.38 140 LEU A C 1
ATOM 1106 O O . LEU A 1 140 ? 21.017 7.976 -37.002 1.00 94.38 140 LEU A O 1
ATOM 1110 N N . ASN A 1 141 ? 22.523 7.077 -38.411 1.00 94.62 141 ASN A N 1
ATOM 1111 C CA . ASN A 1 141 ? 22.690 8.233 -39.296 1.00 94.62 141 ASN A CA 1
ATOM 1112 C C . ASN A 1 141 ? 23.395 9.444 -38.641 1.00 94.62 141 ASN A C 1
ATOM 1114 O O . ASN A 1 141 ? 23.099 10.595 -38.970 1.00 94.62 141 ASN A O 1
ATOM 1118 N N . PHE A 1 142 ? 24.358 9.192 -37.746 1.00 95.44 142 PHE A N 1
ATOM 1119 C CA . PHE A 1 142 ? 25.229 10.219 -37.163 1.00 95.44 142 PHE A CA 1
ATOM 1120 C C . PHE A 1 142 ? 26.649 10.171 -37.768 1.00 95.44 142 PHE A C 1
ATOM 1122 O O . PHE A 1 142 ? 27.477 9.362 -37.329 1.00 95.44 142 PHE A O 1
ATOM 1129 N N . PRO A 1 143 ? 26.964 11.023 -38.768 1.00 92.31 143 PRO A N 1
ATOM 1130 C CA . PRO A 1 143 ? 28.2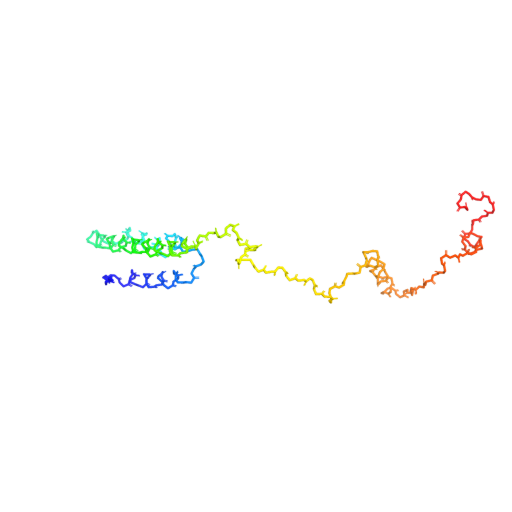78 11.041 -39.412 1.00 92.31 143 PRO A CA 1
ATOM 1131 C C . PRO A 1 143 ? 29.370 11.627 -38.507 1.00 92.31 143 PRO A C 1
ATOM 1133 O O . PRO A 1 143 ? 29.085 12.301 -37.513 1.00 92.31 143 PRO A O 1
ATOM 1136 N N . ASP A 1 144 ? 30.628 11.419 -38.894 1.00 90.50 144 ASP A N 1
ATOM 1137 C CA . ASP A 1 144 ? 31.791 11.972 -38.197 1.00 90.50 144 ASP A CA 1
ATOM 1138 C C . ASP A 1 144 ? 31.694 13.502 -38.081 1.00 90.50 144 ASP A C 1
ATOM 1140 O O . ASP A 1 144 ? 31.478 14.215 -39.064 1.00 90.50 144 ASP A O 1
ATOM 1144 N N . GLY A 1 145 ? 31.846 14.012 -36.856 1.00 89.19 145 GLY A N 1
ATOM 1145 C CA . GLY A 1 145 ? 31.728 15.441 -36.547 1.00 89.19 145 GLY A CA 1
ATOM 1146 C C . GLY A 1 145 ? 30.304 15.938 -36.264 1.00 89.19 145 GLY A C 1
ATOM 1147 O O . GLY A 1 145 ? 30.120 17.141 -36.072 1.00 89.19 145 GLY A O 1
ATOM 1148 N N . HIS A 1 146 ? 29.296 15.060 -36.214 1.00 92.88 146 HIS A N 1
ATOM 1149 C CA . HIS A 1 146 ? 27.958 15.435 -35.751 1.00 92.88 146 HIS A CA 1
ATOM 1150 C C . HIS A 1 146 ? 27.991 15.848 -34.262 1.00 92.88 146 HIS A C 1
ATOM 1152 O O . HIS A 1 146 ? 28.576 15.132 -33.459 1.00 92.88 146 HIS A O 1
ATOM 1158 N N . PRO A 1 147 ? 27.335 16.947 -33.838 1.00 92.69 147 PRO A N 1
ATOM 1159 C CA . PRO A 1 147 ? 27.404 17.437 -32.451 1.00 92.69 147 PRO A CA 1
ATOM 1160 C C . PRO A 1 147 ? 26.753 16.515 -31.407 1.00 92.69 147 PRO A C 1
ATOM 1162 O O . PRO A 1 147 ? 26.897 16.755 -30.215 1.00 92.69 147 PRO A O 1
ATOM 1165 N N . ALA A 1 148 ?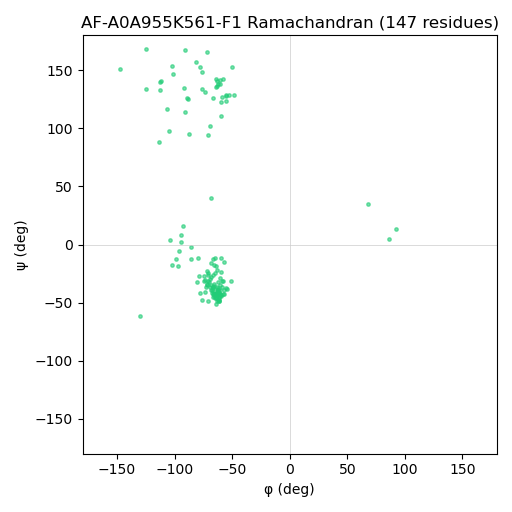 25.990 15.516 -31.854 1.00 85.38 148 ALA A N 1
ATOM 1166 C CA . ALA A 1 148 ? 25.393 14.485 -31.000 1.00 85.38 148 ALA A CA 1
ATOM 1167 C C . ALA A 1 148 ? 26.242 13.200 -30.886 1.00 85.38 148 ALA A C 1
ATOM 1169 O O . ALA A 1 148 ? 25.774 12.250 -30.265 1.00 85.38 148 ALA A O 1
ATOM 1170 N N . ARG A 1 149 ? 27.429 13.159 -31.513 1.00 84.88 149 ARG A N 1
ATOM 1171 C CA . ARG A 1 149 ? 28.478 12.172 -31.210 1.00 84.88 149 ARG A CA 1
ATOM 1172 C C . ARG A 1 149 ? 29.269 12.596 -29.977 1.00 84.88 149 ARG A C 1
ATOM 1174 O O . ARG A 1 149 ? 29.403 13.823 -29.765 1.00 84.88 149 ARG A O 1
#

pLDDT: mean 82.12, std 11.37, range [52.41, 97.81]